Protein AF-A0A821JZ18-F1 (afdb_monomer_lite)

Foldseek 3Di:
DVVLVVVLVVLVVVLVVCPVVDDPPDVVNVVSVVSNVVSVVVD

Organism: NCBI:txid392032

Sequence (43 aa):
MGKYSKALEYYEKSLKIREISLPPTHPNLAVSYNNIGQVHNIM

pLDDT: mean 86.12, std 9.06, range [58.75, 94.38]

Radius of gyration: 10.82 Å; chains: 1; bounding box: 26×17×24 Å

Secondary structure (DSSP, 8-state):
-HHHHHHHHHHHHHHHHHHHHS-TT-HHHHHHHHHHHHHHHT-

Structure (mmCIF, N/CA/C/O backbone):
data_AF-A0A821JZ18-F1
#
_entry.id   AF-A0A821JZ18-F1
#
loop_
_atom_site.group_PDB
_atom_site.id
_atom_site.type_symbol
_atom_site.label_atom_id
_atom_site.label_alt_id
_atom_site.label_comp_id
_atom_site.label_asym_id
_atom_site.label_entity_id
_atom_site.label_seq_id
_atom_site.pdbx_PDB_ins_code
_atom_site.Cartn_x
_atom_site.Car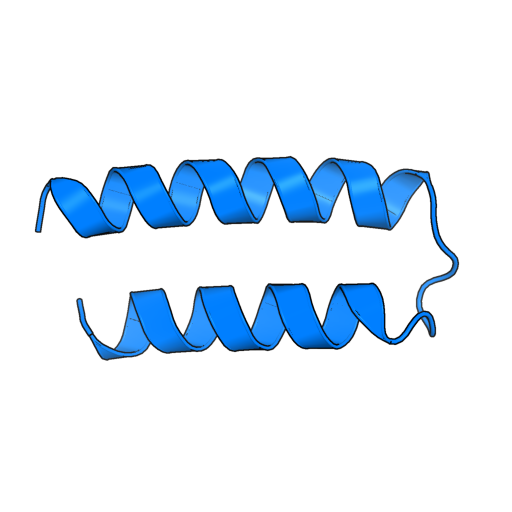tn_y
_atom_site.Cartn_z
_atom_site.occupancy
_atom_site.B_iso_or_equiv
_atom_site.auth_seq_id
_atom_site.auth_comp_id
_atom_site.auth_asym_id
_atom_site.auth_atom_id
_atom_site.pdbx_PDB_model_num
ATOM 1 N N . MET A 1 1 ? 12.387 -3.721 -15.011 1.00 58.75 1 MET A N 1
ATOM 2 C CA . MET A 1 1 ? 12.702 -3.896 -13.574 1.00 58.75 1 MET A CA 1
ATOM 3 C C . MET A 1 1 ? 12.721 -2.574 -12.799 1.00 58.75 1 MET A C 1
ATOM 5 O O . MET A 1 1 ? 11.901 -2.427 -11.909 1.00 58.75 1 MET A O 1
ATOM 9 N N . GLY A 1 2 ? 13.527 -1.562 -13.158 1.00 62.56 2 GLY A N 1
ATOM 10 C CA . GLY A 1 2 ? 13.657 -0.328 -12.346 1.00 62.56 2 GLY A CA 1
ATOM 11 C C . GLY A 1 2 ? 12.417 0.578 -12.167 1.00 62.56 2 GLY A C 1
ATOM 12 O O . GLY A 1 2 ? 12.388 1.391 -11.249 1.00 62.56 2 GLY A O 1
ATOM 13 N N . LYS A 1 3 ? 11.382 0.469 -13.014 1.00 67.81 3 LYS A N 1
ATOM 14 C CA . LYS A 1 3 ? 10.117 1.221 -12.843 1.00 67.81 3 LYS A CA 1
ATOM 15 C C . LYS A 1 3 ? 9.150 0.534 -11.868 1.00 67.81 3 LYS A C 1
ATOM 17 O O . LYS A 1 3 ? 8.387 1.219 -11.194 1.00 67.81 3 LYS A O 1
ATOM 22 N N . TYR A 1 4 ? 9.218 -0.795 -11.767 1.00 72.75 4 TYR A N 1
ATOM 23 C CA . TYR A 1 4 ? 8.355 -1.593 -10.891 1.00 72.75 4 TYR A CA 1
ATOM 24 C C . TYR A 1 4 ? 8.778 -1.483 -9.429 1.00 72.75 4 TYR A C 1
ATOM 26 O O . TYR A 1 4 ? 7.925 -1.351 -8.562 1.00 72.75 4 TYR A O 1
ATOM 34 N N . SER A 1 5 ? 10.084 -1.415 -9.163 1.00 78.38 5 SER A N 1
ATOM 35 C CA . SER A 1 5 ? 10.612 -1.164 -7.818 1.00 78.38 5 SER A CA 1
ATOM 36 C C . SER A 1 5 ? 10.172 0.193 -7.263 1.00 78.38 5 SER A C 1
ATOM 38 O O . SER A 1 5 ? 9.784 0.288 -6.103 1.00 78.38 5 SER A O 1
ATOM 40 N N . LYS A 1 6 ? 10.139 1.238 -8.100 1.00 84.44 6 LYS A N 1
ATOM 41 C CA . LYS A 1 6 ? 9.659 2.562 -7.679 1.00 84.44 6 LYS A CA 1
ATOM 42 C C . LYS A 1 6 ? 8.139 2.599 -7.477 1.00 84.44 6 LYS A C 1
ATOM 44 O O . LYS A 1 6 ? 7.662 3.247 -6.553 1.00 84.44 6 LYS A O 1
ATOM 49 N N . ALA A 1 7 ? 7.378 1.887 -8.314 1.00 86.00 7 ALA A N 1
ATOM 50 C CA . ALA A 1 7 ? 5.934 1.731 -8.130 1.00 86.00 7 ALA A CA 1
ATOM 51 C C . ALA A 1 7 ? 5.606 1.003 -6.817 1.00 86.00 7 ALA A C 1
ATOM 53 O O . ALA A 1 7 ? 4.748 1.464 -6.067 1.00 86.00 7 ALA A O 1
ATOM 54 N N . LEU A 1 8 ? 6.330 -0.078 -6.515 1.00 86.50 8 LEU A N 1
ATOM 55 C CA . LEU A 1 8 ? 6.196 -0.827 -5.267 1.00 86.50 8 LEU A CA 1
ATOM 56 C C . LEU A 1 8 ? 6.453 0.069 -4.048 1.00 86.50 8 LEU A C 1
ATOM 58 O O . LEU A 1 8 ? 5.618 0.123 -3.151 1.00 86.50 8 LEU A O 1
ATOM 62 N N . GLU A 1 9 ? 7.526 0.866 -4.070 1.00 89.81 9 GLU A N 1
ATOM 63 C CA . GLU A 1 9 ? 7.852 1.803 -2.987 1.00 89.81 9 GLU A CA 1
ATOM 64 C C . GLU A 1 9 ? 6.715 2.812 -2.719 1.00 89.81 9 GLU A C 1
ATOM 66 O O . GLU A 1 9 ? 6.375 3.105 -1.568 1.00 89.81 9 GLU A O 1
ATOM 71 N N . TYR A 1 10 ? 6.088 3.347 -3.774 1.00 90.44 10 TYR A N 1
ATOM 72 C CA . TYR A 1 10 ? 4.943 4.249 -3.620 1.00 90.44 10 TYR A CA 1
ATOM 73 C C . TYR A 1 10 ? 3.702 3.534 -3.073 1.00 90.44 10 TYR A C 1
ATOM 75 O O . TYR A 1 10 ? 2.991 4.109 -2.242 1.00 90.44 10 TYR A O 1
ATOM 83 N N . TYR A 1 11 ? 3.443 2.295 -3.497 1.00 90.00 11 TYR A N 1
ATOM 84 C CA . TYR A 1 11 ? 2.320 1.517 -2.978 1.00 90.00 11 TYR A CA 1
ATOM 85 C C . TYR A 1 11 ? 2.500 1.153 -1.502 1.00 90.00 11 TYR A C 1
ATOM 87 O O . TYR A 1 11 ? 1.548 1.296 -0.736 1.00 90.00 11 TYR A O 1
ATOM 95 N N . GLU A 1 12 ? 3.706 0.783 -1.072 1.00 90.69 12 GLU A N 1
ATOM 96 C CA . GLU A 1 12 ? 4.015 0.510 0.337 1.00 90.69 12 GLU A CA 1
ATOM 97 C C . GLU A 1 12 ? 3.858 1.761 1.213 1.00 90.69 12 GLU A C 1
ATOM 99 O O . GLU A 1 12 ? 3.231 1.711 2.275 1.00 90.69 12 GLU A O 1
ATOM 104 N N . LYS A 1 13 ? 4.345 2.922 0.749 1.00 93.44 13 LYS A N 1
ATOM 105 C CA . LYS A 1 13 ? 4.133 4.210 1.437 1.00 93.44 13 LYS A CA 1
ATOM 106 C C . LYS A 1 13 ? 2.646 4.538 1.577 1.00 93.44 13 LYS A C 1
ATOM 108 O O . LYS A 1 13 ? 2.205 4.955 2.647 1.00 93.44 13 LYS A O 1
ATOM 113 N N . SER A 1 14 ? 1.866 4.333 0.513 1.00 91.88 14 SER A N 1
ATOM 114 C CA . SER A 1 14 ? 0.416 4.545 0.537 1.00 91.88 14 SER A CA 1
ATOM 115 C C . SER A 1 14 ? -0.289 3.594 1.504 1.00 91.88 14 SER A C 1
ATOM 117 O O . SER A 1 14 ? -1.165 4.028 2.254 1.00 91.88 14 SER A O 1
ATOM 119 N N . LEU A 1 15 ? 0.105 2.318 1.507 1.00 93.06 15 LEU A N 1
ATOM 120 C CA . LEU A 1 15 ? -0.451 1.304 2.392 1.00 93.06 15 LEU A CA 1
ATOM 121 C C . LEU A 1 15 ? -0.232 1.685 3.858 1.00 93.06 15 LEU A C 1
ATOM 123 O O . LEU A 1 15 ? -1.193 1.721 4.616 1.00 93.06 15 LEU A O 1
ATOM 127 N N . LYS A 1 16 ? 0.983 2.101 4.226 1.00 93.38 16 LYS A N 1
ATOM 128 C CA . LYS A 1 16 ? 1.317 2.478 5.606 1.00 93.38 16 LYS A CA 1
ATOM 129 C C . LYS A 1 16 ? 0.493 3.660 6.124 1.00 93.38 16 LYS A C 1
ATOM 131 O O . LYS A 1 16 ? 0.049 3.660 7.267 1.00 93.38 16 LYS A O 1
ATOM 136 N N . ILE A 1 17 ? 0.238 4.658 5.275 1.00 93.25 17 ILE A N 1
ATOM 137 C CA . ILE A 1 17 ? -0.649 5.783 5.620 1.00 93.25 17 ILE A CA 1
ATOM 138 C C . ILE A 1 17 ? -2.089 5.289 5.819 1.00 93.25 17 ILE A C 1
ATOM 140 O O . ILE A 1 17 ? -2.761 5.704 6.766 1.00 93.25 17 ILE A O 1
ATOM 144 N N . ARG A 1 18 ? -2.568 4.399 4.940 1.00 92.00 18 ARG A N 1
ATOM 145 C CA . ARG A 1 18 ? -3.920 3.828 5.018 1.00 92.00 18 ARG A CA 1
ATOM 146 C C . ARG A 1 18 ? -4.110 2.951 6.252 1.00 92.00 18 ARG A C 1
ATOM 148 O O . ARG A 1 18 ? -5.155 3.066 6.871 1.00 92.00 18 ARG A O 1
ATOM 155 N N . GLU A 1 19 ? -3.124 2.149 6.639 1.00 91.75 19 GLU A N 1
ATOM 156 C CA . GLU A 1 19 ? -3.177 1.300 7.840 1.00 91.75 19 GLU A CA 1
ATOM 157 C C . GLU A 1 19 ? -3.270 2.119 9.136 1.00 91.75 19 GLU A C 1
ATOM 159 O O . GLU A 1 19 ? -3.938 1.704 10.076 1.00 91.75 19 GLU A O 1
ATOM 164 N N . ILE A 1 20 ? -2.643 3.300 9.181 1.00 94.38 20 ILE A N 1
ATOM 165 C CA . ILE A 1 20 ? -2.735 4.211 10.335 1.00 94.38 20 ILE A CA 1
ATOM 166 C C . ILE A 1 20 ? -4.064 4.983 10.333 1.00 94.38 20 ILE A C 1
ATOM 168 O O . ILE A 1 20 ? -4.601 5.297 11.393 1.00 94.38 20 ILE A O 1
ATOM 172 N N . SER A 1 21 ? -4.587 5.320 9.151 1.00 93.31 21 SER A N 1
ATOM 173 C CA . SER A 1 21 ? -5.743 6.219 9.017 1.00 93.31 21 SER A CA 1
ATOM 174 C C . SER A 1 21 ? -7.091 5.499 8.963 1.00 93.31 21 SER A C 1
ATOM 176 O O . SER A 1 21 ? -8.123 6.126 9.192 1.00 93.31 21 SER A O 1
ATOM 178 N N . LEU A 1 22 ? -7.112 4.219 8.587 1.00 92.69 22 LEU A N 1
ATOM 179 C CA . LEU A 1 22 ? -8.332 3.478 8.277 1.00 92.69 22 LEU A CA 1
ATOM 180 C C . LEU A 1 22 ? -8.443 2.214 9.132 1.00 92.69 22 LEU A C 1
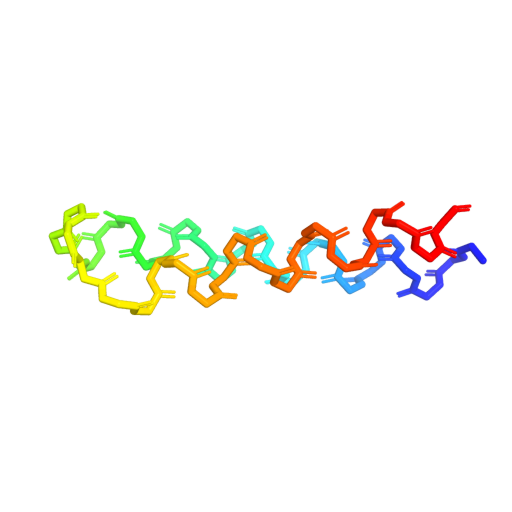ATOM 182 O O . LEU A 1 22 ? -7.435 1.566 9.410 1.00 92.69 22 LEU A O 1
ATOM 186 N N . PRO A 1 23 ? -9.669 1.806 9.501 1.00 91.31 23 PRO A N 1
ATOM 187 C CA . PRO A 1 23 ? -9.871 0.527 10.156 1.00 91.31 23 PRO A CA 1
ATOM 188 C C . PRO A 1 23 ? -9.451 -0.630 9.227 1.00 91.31 23 PRO A C 1
ATOM 190 O O . PRO A 1 23 ? -9.595 -0.514 8.005 1.00 91.31 23 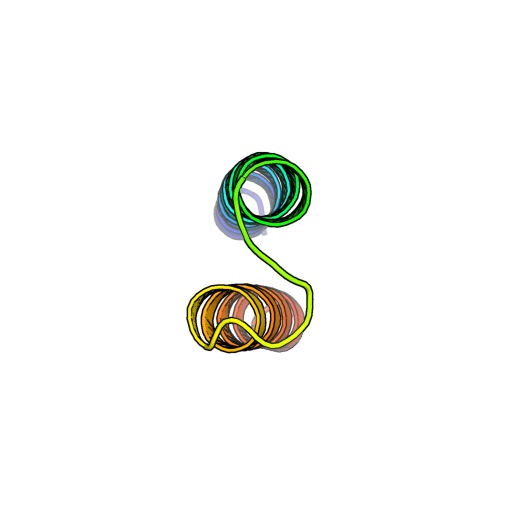PRO A O 1
ATOM 193 N N . PRO A 1 24 ? -9.008 -1.777 9.778 1.00 86.19 24 PRO A N 1
ATOM 194 C CA . PRO A 1 24 ? -8.491 -2.911 9.000 1.00 86.19 24 PRO A CA 1
ATOM 195 C C . PRO A 1 24 ? -9.455 -3.473 7.943 1.00 86.19 24 PRO A C 1
ATOM 197 O O . PRO A 1 24 ? -9.034 -4.114 6.986 1.00 86.19 24 PRO A O 1
ATOM 200 N N . THR A 1 25 ? -10.757 -3.234 8.100 1.00 89.56 25 THR A N 1
ATOM 201 C CA . THR A 1 25 ? -11.813 -3.688 7.185 1.00 89.56 25 THR A CA 1
ATOM 202 C C . THR A 1 25 ? -12.085 -2.719 6.035 1.00 89.56 25 THR A C 1
ATOM 204 O O . THR A 1 25 ? -12.947 -2.982 5.197 1.00 89.56 25 THR A O 1
ATOM 207 N N . HIS A 1 26 ? -11.386 -1.583 5.974 1.00 91.31 26 HIS A N 1
ATOM 208 C CA . HIS A 1 26 ? -11.677 -0.558 4.987 1.00 91.31 26 HIS A CA 1
ATOM 209 C C . HIS A 1 26 ? -11.292 -1.026 3.566 1.00 91.31 26 HIS A C 1
ATOM 211 O O . HIS A 1 26 ? -10.141 -1.405 3.334 1.00 91.31 26 HIS A O 1
ATOM 217 N N . PRO A 1 27 ? -12.185 -0.917 2.561 1.00 90.81 27 PRO A N 1
ATOM 218 C CA . PRO A 1 27 ? -11.959 -1.441 1.204 1.00 90.81 27 PRO A CA 1
ATOM 219 C C . PRO A 1 27 ? -10.706 -0.876 0.512 1.00 90.81 27 PRO A C 1
ATOM 221 O O . PRO A 1 27 ? -10.055 -1.555 -0.278 1.00 90.81 27 PRO A O 1
ATOM 224 N N . ASN A 1 28 ? -10.308 0.351 0.853 1.00 90.38 28 ASN A N 1
ATOM 225 C CA . ASN A 1 28 ? -9.048 0.951 0.398 1.00 90.38 28 ASN A CA 1
ATOM 226 C C . ASN A 1 28 ? -7.788 0.135 0.734 1.00 90.38 28 ASN A C 1
ATOM 228 O O . ASN A 1 28 ? -6.818 0.233 -0.017 1.00 90.38 28 ASN A O 1
ATOM 232 N N . LEU A 1 29 ? -7.778 -0.644 1.820 1.00 91.25 29 LEU A N 1
ATOM 233 C CA . LEU A 1 29 ? -6.658 -1.533 2.140 1.00 91.25 29 LEU A CA 1
ATOM 234 C C . LEU A 1 29 ? -6.608 -2.708 1.154 1.00 91.25 29 LEU A C 1
ATOM 236 O O . LEU A 1 29 ? -5.553 -2.987 0.591 1.00 91.25 29 LEU A O 1
ATOM 240 N N . ALA A 1 30 ? -7.758 -3.310 0.834 1.00 90.62 30 ALA A N 1
ATOM 241 C CA . ALA A 1 30 ? -7.854 -4.383 -0.160 1.00 90.62 30 ALA A CA 1
ATOM 242 C C . ALA A 1 30 ? -7.381 -3.938 -1.556 1.00 90.62 30 ALA A C 1
ATOM 244 O O . ALA A 1 30 ? -6.657 -4.668 -2.233 1.00 90.62 30 ALA A O 1
ATOM 245 N N . VAL A 1 31 ? -7.730 -2.714 -1.971 1.00 91.44 31 VAL A N 1
ATOM 246 C CA . VAL A 1 31 ? -7.251 -2.136 -3.240 1.00 91.44 31 VAL A CA 1
ATOM 247 C C . VAL A 1 31 ? -5.728 -1.971 -3.238 1.00 91.44 31 VAL A C 1
ATOM 249 O O . VAL A 1 31 ? -5.078 -2.283 -4.234 1.00 91.44 31 VAL A O 1
ATOM 252 N N . SER A 1 32 ? -5.144 -1.515 -2.125 1.00 90.69 32 SER A N 1
ATOM 253 C CA . SER A 1 32 ? -3.690 -1.373 -2.002 1.00 90.69 32 SER A CA 1
ATOM 254 C C . SER A 1 32 ? -2.971 -2.721 -2.119 1.00 90.69 32 SER A C 1
ATOM 256 O O . SER A 1 32 ? -2.014 -2.819 -2.884 1.00 90.69 32 SER A O 1
ATOM 258 N N . TYR A 1 33 ? -3.460 -3.771 -1.450 1.00 89.62 33 TYR A N 1
ATOM 259 C CA . TYR A 1 33 ? -2.876 -5.113 -1.563 1.00 89.62 33 TYR A CA 1
ATOM 260 C C . TYR A 1 33 ? -3.003 -5.707 -2.973 1.00 89.62 33 TYR A C 1
ATOM 262 O O . TYR A 1 33 ? -2.047 -6.306 -3.464 1.00 89.62 33 TYR A O 1
ATOM 270 N N . ASN A 1 34 ? -4.134 -5.499 -3.658 1.00 91.38 34 ASN A N 1
ATOM 271 C CA . ASN A 1 34 ? -4.311 -5.941 -5.046 1.00 91.38 34 ASN A CA 1
ATOM 272 C C . ASN A 1 34 ? -3.264 -5.298 -5.972 1.00 91.38 34 ASN A C 1
ATOM 274 O O . ASN A 1 34 ? -2.572 -5.996 -6.711 1.00 91.38 34 ASN A O 1
ATOM 278 N N . ASN A 1 35 ? -3.073 -3.982 -5.866 1.00 88.06 35 ASN A N 1
ATOM 279 C CA . ASN A 1 35 ? -2.104 -3.264 -6.694 1.00 88.06 35 ASN A CA 1
ATOM 280 C C . ASN A 1 35 ? -0.657 -3.717 -6.434 1.00 88.06 35 ASN A C 1
ATOM 282 O O . ASN A 1 35 ? 0.107 -3.883 -7.383 1.00 88.06 35 ASN A O 1
ATOM 286 N N . ILE A 1 36 ? -0.289 -3.968 -5.173 1.00 88.38 36 ILE A N 1
ATOM 287 C CA . ILE A 1 36 ? 1.031 -4.516 -4.814 1.00 88.38 36 ILE A CA 1
ATOM 288 C C . ILE A 1 36 ? 1.223 -5.907 -5.433 1.00 88.38 36 ILE A C 1
ATOM 290 O O . ILE A 1 36 ? 2.256 -6.172 -6.048 1.00 88.38 36 ILE A O 1
ATOM 294 N N . GLY A 1 37 ? 0.211 -6.775 -5.337 1.00 87.81 37 GLY A N 1
ATOM 295 C CA . GLY A 1 37 ? 0.234 -8.106 -5.944 1.00 87.81 37 GLY A CA 1
ATOM 296 C C . GLY A 1 37 ? 0.392 -8.068 -7.467 1.00 87.81 37 GLY A C 1
ATOM 297 O O . GLY A 1 37 ? 1.169 -8.844 -8.020 1.00 87.81 37 GLY A O 1
ATOM 298 N N . GLN A 1 38 ? -0.277 -7.134 -8.152 1.00 88.19 38 GLN A N 1
ATOM 299 C CA . GLN A 1 38 ? -0.109 -6.947 -9.598 1.00 88.19 38 GLN A CA 1
ATOM 300 C C . GLN A 1 38 ? 1.310 -6.508 -9.960 1.00 88.19 38 GLN A C 1
ATOM 302 O O . GLN A 1 38 ? 1.902 -7.063 -10.882 1.00 88.19 38 GLN A O 1
ATOM 307 N N . VAL A 1 39 ? 1.883 -5.554 -9.220 1.00 84.50 39 VAL A N 1
ATOM 308 C CA . VAL A 1 39 ? 3.265 -5.107 -9.452 1.00 84.50 39 VAL A CA 1
ATOM 309 C C . VAL A 1 39 ? 4.263 -6.246 -9.237 1.00 84.50 39 VAL A C 1
ATOM 311 O O . VAL A 1 39 ? 5.221 -6.342 -9.999 1.00 84.50 39 VAL A O 1
ATOM 314 N N . HIS A 1 40 ? 4.032 -7.125 -8.257 1.00 79.94 40 HIS A N 1
ATOM 315 C CA . HIS A 1 40 ? 4.866 -8.307 -8.035 1.00 79.94 40 HIS A CA 1
ATOM 316 C C . HIS A 1 40 ? 4.716 -9.389 -9.108 1.00 79.94 40 HIS A C 1
ATOM 318 O O . HIS A 1 40 ? 5.706 -1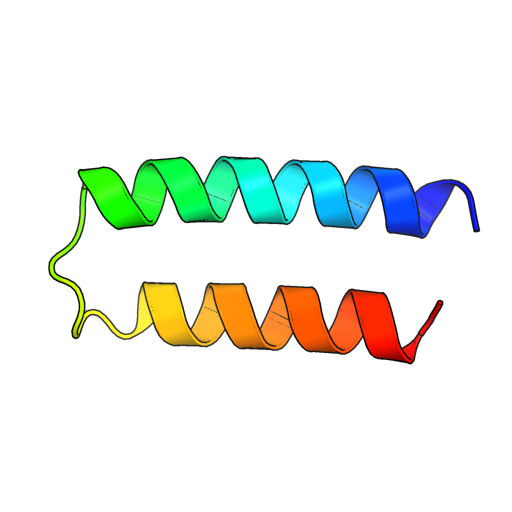0.026 -9.435 1.00 79.94 40 HIS A O 1
ATOM 324 N N . ASN A 1 41 ? 3.521 -9.591 -9.666 1.00 80.44 41 ASN A N 1
ATOM 325 C CA . ASN A 1 41 ? 3.291 -10.569 -10.738 1.00 80.44 41 ASN A CA 1
ATOM 326 C C . ASN A 1 41 ? 3.974 -10.153 -12.057 1.00 80.44 41 ASN A C 1
ATOM 328 O O . ASN A 1 41 ? 4.463 -10.988 -12.808 1.00 80.44 41 ASN A O 1
ATOM 332 N N . ILE A 1 42 ? 4.038 -8.847 -12.329 1.00 71.62 42 ILE A N 1
ATOM 333 C CA . ILE A 1 42 ? 4.634 -8.299 -13.559 1.00 71.62 42 ILE A CA 1
ATOM 334 C C . ILE A 1 42 ? 6.180 -8.242 -13.484 1.00 71.62 42 ILE A C 1
ATOM 336 O O . ILE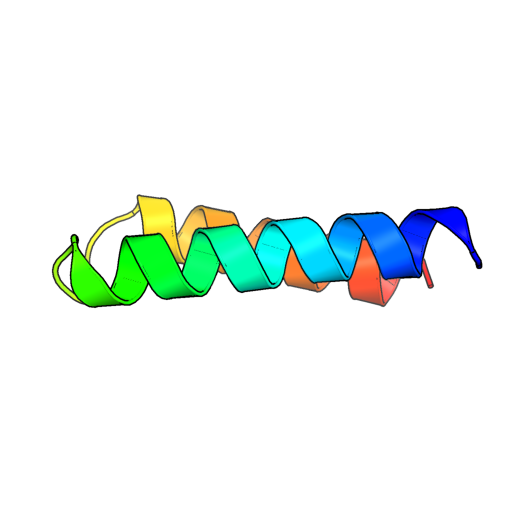 A 1 42 ? 6.837 -7.958 -14.492 1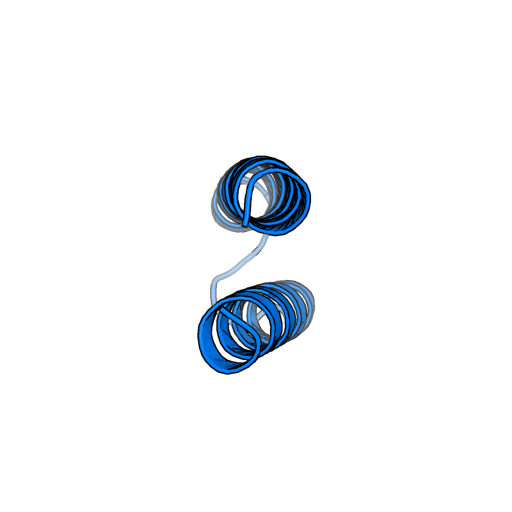.00 71.62 42 ILE A O 1
ATOM 340 N N . MET A 1 43 ? 6.769 -8.466 -12.304 1.00 62.28 43 MET A N 1
ATOM 341 C CA . MET A 1 43 ? 8.214 -8.363 -12.060 1.00 62.28 43 MET A CA 1
ATOM 342 C C . MET A 1 43 ? 8.931 -9.693 -12.268 1.00 62.28 43 MET A C 1
ATOM 344 O O . MET A 1 43 ? 10.031 -9.632 -12.867 1.00 62.28 43 MET A O 1
#

InterPro domains:
  IPR011990 Tetratricopeptide-like helical domain superfamily [G3DSA:1.25.40.10] (1-43)
  IPR011990 Tetratricopeptide-like helical domain superfamily [SSF48452] (1-40)